Protein AF-A0A929IJC3-F1 (afdb_monomer_lite)

Foldseek 3Di:
DVVLVCCVPPPVSVVVDDPLNVVLVVLVVQLVVLVVVCVVDVDPVSVVSNVVSVVVNVVCCVVGPVCCVVCVVVVCVVVCVVVVVVVDDD

Secondary structure (DSSP, 8-state):
-HHHHHHHH-HHHHHS--HHHHHHHHHHHHHHHHHHHHHHS--HHHHHHHHHHHHHHHHHGGGSGGGHHHHHHHHHHHHHHHHHTTT---

Sequence (90 aa):
ILMWIRRWTDPITRQISDRDDHIGTGLTMLAMLTGCFAMGEASDGLRAVHMLSVELLMLYFPFSRLMHAFTFIFSRYFMGAAYGKRGYVP

Radius of gyration: 18.06 Å; chains: 1; bounding box: 38×32×46 Å

Structure (mmCIF, N/CA/C/O backbone):
data_AF-A0A929IJC3-F1
#
_entry.id   AF-A0A929IJC3-F1
#
loop_
_atom_site.group_PDB
_atom_site.id
_atom_site.type_symbol
_atom_site.label_atom_id
_atom_site.label_alt_id
_atom_site.label_comp_id
_atom_site.label_asym_id
_atom_site.label_entity_id
_atom_site.label_seq_id
_atom_site.pdbx_PDB_ins_code
_atom_site.Cartn_x
_atom_site.Cartn_y
_atom_site.Cartn_z
_atom_site.occupancy
_atom_site.B_iso_or_equiv
_atom_site.auth_seq_id
_atom_site.auth_comp_id
_atom_site.auth_asym_id
_atom_site.auth_atom_id
_atom_site.pdbx_PDB_model_num
ATOM 1 N N . ILE A 1 1 ? 8.969 0.771 2.756 1.00 83.44 1 ILE A N 1
ATOM 2 C CA . ILE A 1 1 ? 10.094 -0.150 3.072 1.00 83.44 1 ILE A CA 1
ATOM 3 C C . ILE A 1 1 ? 10.308 -0.308 4.581 1.00 83.44 1 ILE A C 1
ATOM 5 O O . ILE A 1 1 ? 10.123 -1.412 5.071 1.00 83.44 1 ILE A O 1
ATOM 9 N N . LEU A 1 2 ? 10.604 0.756 5.342 1.00 91.25 2 LEU A N 1
ATOM 10 C CA . LEU A 1 2 ? 10.886 0.654 6.789 1.00 91.25 2 LEU A CA 1
ATOM 11 C C . LEU A 1 2 ? 9.787 -0.062 7.600 1.00 91.25 2 LEU A C 1
ATOM 13 O O . LEU A 1 2 ? 10.086 -0.950 8.390 1.00 91.25 2 LEU A O 1
ATOM 17 N N . MET A 1 3 ? 8.512 0.271 7.373 1.00 89.44 3 MET A N 1
ATOM 18 C CA . MET A 1 3 ? 7.387 -0.391 8.057 1.00 89.44 3 MET A CA 1
ATOM 19 C C . MET A 1 3 ? 7.275 -1.883 7.721 1.00 89.44 3 MET A C 1
ATOM 21 O O . MET A 1 3 ? 6.861 -2.676 8.560 1.00 89.44 3 MET A O 1
ATOM 25 N N . TRP A 1 4 ? 7.679 -2.273 6.509 1.00 91.81 4 TRP A N 1
ATOM 26 C CA . TRP A 1 4 ? 7.709 -3.677 6.114 1.00 91.81 4 TRP A CA 1
ATOM 27 C C . TRP A 1 4 ? 8.818 -4.419 6.851 1.00 91.81 4 TRP A C 1
ATOM 29 O O . TRP A 1 4 ? 8.560 -5.471 7.414 1.00 91.81 4 TRP A O 1
ATOM 39 N N . ILE A 1 5 ? 10.017 -3.830 6.929 1.00 93.06 5 ILE A N 1
ATOM 40 C CA . ILE A 1 5 ? 11.144 -4.383 7.696 1.00 93.06 5 ILE A CA 1
ATOM 41 C C . ILE A 1 5 ? 10.753 -4.556 9.167 1.00 93.06 5 ILE A C 1
ATOM 43 O O . ILE A 1 5 ? 10.946 -5.634 9.720 1.00 93.06 5 ILE A O 1
ATOM 47 N N . ARG A 1 6 ? 10.125 -3.539 9.776 1.00 93.50 6 ARG A N 1
ATOM 48 C CA . ARG A 1 6 ? 9.657 -3.606 11.171 1.00 93.50 6 ARG A CA 1
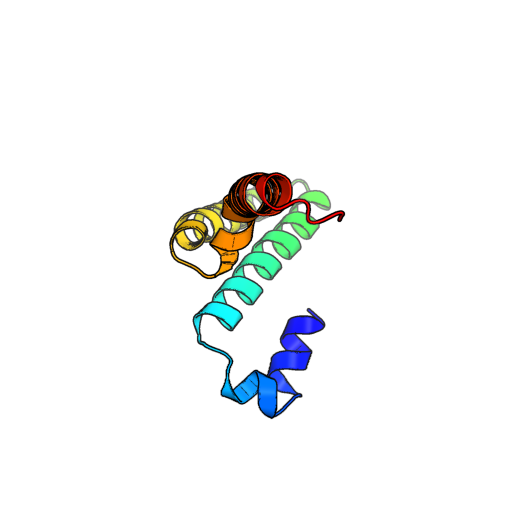ATOM 49 C C . ARG A 1 6 ? 8.755 -4.811 11.429 1.00 93.50 6 ARG A C 1
ATOM 51 O O . ARG A 1 6 ? 8.936 -5.483 12.432 1.00 93.50 6 ARG A O 1
ATOM 58 N N . ARG A 1 7 ? 7.848 -5.119 10.501 1.00 92.56 7 ARG A N 1
ATOM 59 C CA . ARG A 1 7 ? 6.925 -6.264 10.577 1.00 92.56 7 ARG A CA 1
ATOM 60 C C . ARG A 1 7 ? 7.634 -7.627 10.549 1.00 92.56 7 ARG A C 1
ATOM 62 O O . ARG A 1 7 ? 7.059 -8.612 10.994 1.00 92.56 7 ARG A O 1
ATOM 69 N N . TRP A 1 8 ? 8.867 -7.693 10.043 1.00 91.44 8 TRP A N 1
ATOM 70 C CA . TRP A 1 8 ? 9.706 -8.896 10.098 1.00 91.44 8 TRP A CA 1
ATOM 71 C C . TRP A 1 8 ? 10.567 -8.962 11.363 1.00 91.44 8 TRP A C 1
ATOM 73 O O . TRP A 1 8 ? 10.782 -10.054 11.891 1.00 91.44 8 TRP A O 1
ATOM 83 N N . THR A 1 9 ? 11.076 -7.817 11.829 1.00 94.44 9 THR A N 1
ATOM 84 C CA . THR A 1 9 ? 12.019 -7.740 12.957 1.00 94.44 9 THR A CA 1
ATOM 85 C C . THR A 1 9 ? 11.338 -7.742 14.318 1.00 94.44 9 THR A C 1
ATOM 87 O O . THR A 1 9 ? 11.895 -8.268 15.276 1.00 94.44 9 THR A O 1
ATOM 90 N N . ASP A 1 10 ? 10.162 -7.126 14.426 1.00 95.25 10 ASP A N 1
ATOM 91 C CA . ASP A 1 10 ? 9.439 -7.021 15.686 1.00 95.25 10 ASP A CA 1
ATOM 92 C C . ASP A 1 10 ? 8.565 -8.275 15.900 1.00 95.25 10 ASP A C 1
ATOM 94 O O . ASP A 1 10 ? 7.727 -8.610 15.054 1.00 95.25 10 ASP A 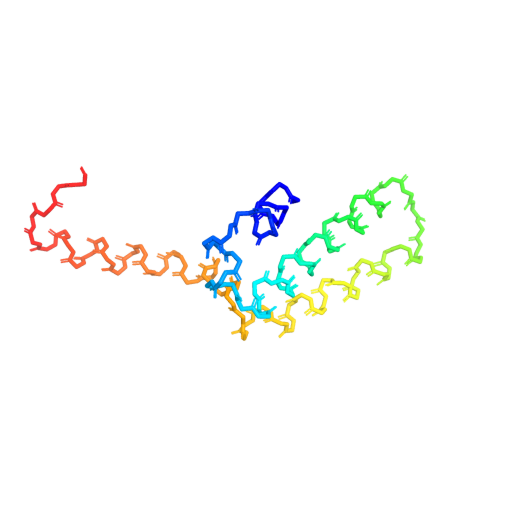O 1
ATOM 98 N N . PRO A 1 11 ? 8.764 -9.009 17.013 1.00 93.00 11 PRO A N 1
ATOM 99 C CA . PRO A 1 11 ? 8.139 -10.313 17.217 1.00 93.00 11 PRO A CA 1
ATOM 100 C C . PRO A 1 11 ? 6.623 -10.219 17.402 1.00 93.00 11 PRO A C 1
ATOM 102 O O . PRO A 1 11 ? 5.916 -11.162 17.052 1.00 93.00 11 PRO A O 1
ATOM 105 N N . ILE A 1 12 ? 6.118 -9.094 17.916 1.00 95.50 12 ILE A N 1
ATOM 106 C CA . ILE A 1 12 ? 4.692 -8.893 18.188 1.00 95.50 12 ILE A CA 1
ATOM 107 C C . ILE A 1 12 ? 3.959 -8.630 16.876 1.00 95.50 12 ILE A C 1
ATOM 109 O O . ILE A 1 12 ? 3.013 -9.337 16.533 1.00 95.50 12 ILE A O 1
ATOM 113 N N . THR A 1 13 ? 4.425 -7.651 16.099 1.00 93.31 13 THR A N 1
ATOM 114 C CA . THR A 1 13 ? 3.813 -7.318 14.805 1.00 93.31 13 THR A CA 1
ATOM 115 C C . THR A 1 13 ? 3.892 -8.469 13.815 1.00 93.31 13 THR A C 1
ATOM 117 O O . THR A 1 13 ? 2.955 -8.650 13.043 1.00 93.31 13 THR A O 1
ATOM 120 N N . ARG A 1 14 ? 4.939 -9.299 13.871 1.00 92.56 14 ARG A N 1
ATOM 121 C CA . ARG A 1 14 ? 5.030 -10.517 13.059 1.00 92.56 14 ARG A CA 1
ATOM 122 C C . ARG A 1 14 ? 3.927 -11.534 13.373 1.00 92.56 14 ARG A C 1
ATOM 124 O O . ARG A 1 14 ? 3.461 -12.197 12.453 1.00 92.56 14 ARG A O 1
ATOM 131 N N . GLN A 1 15 ? 3.512 -11.669 14.635 1.00 94.81 15 GLN A N 1
ATOM 132 C CA . GLN A 1 15 ? 2.482 -12.636 15.044 1.00 94.81 15 GLN A CA 1
ATOM 133 C C . GLN A 1 15 ? 1.065 -12.222 14.631 1.00 94.81 15 GLN A C 1
ATOM 135 O O . GLN A 1 15 ? 0.238 -13.085 14.364 1.00 94.81 15 GLN A O 1
ATOM 140 N N . ILE A 1 16 ? 0.791 -10.917 14.565 1.00 94.56 16 ILE A N 1
ATOM 141 C CA . ILE A 1 16 ? -0.523 -10.368 14.174 1.00 94.56 16 ILE A CA 1
ATOM 142 C C . ILE A 1 16 ? -0.611 -10.009 12.683 1.00 94.56 16 ILE A C 1
ATOM 144 O O . ILE A 1 16 ? -1.625 -9.485 12.225 1.00 94.56 16 ILE A O 1
ATOM 148 N N . SER A 1 17 ? 0.473 -10.216 11.937 1.00 93.12 17 SER A N 1
ATOM 149 C CA . SER A 1 17 ? 0.554 -9.876 10.523 1.00 93.12 17 SER A CA 1
ATOM 150 C C . SER A 1 17 ? -0.029 -10.984 9.661 1.00 93.12 17 SER A C 1
ATOM 152 O O . SER A 1 17 ? 0.419 -12.127 9.730 1.00 93.12 17 SER A O 1
ATOM 154 N N . ASP A 1 18 ? -0.953 -10.623 8.777 1.00 94.31 18 ASP A N 1
ATOM 155 C CA . ASP A 1 18 ? -1.535 -11.560 7.820 1.00 94.31 18 ASP A CA 1
ATOM 156 C C . ASP A 1 18 ? -0.858 -11.474 6.451 1.00 94.31 18 ASP A C 1
ATOM 158 O O . ASP A 1 18 ? -0.158 -10.511 6.125 1.00 94.31 18 ASP A O 1
ATOM 162 N N . ARG A 1 19 ? -1.111 -12.476 5.597 1.00 93.00 19 ARG A N 1
ATOM 163 C CA . ARG A 1 19 ? -0.614 -12.497 4.207 1.00 93.00 19 ARG A CA 1
ATOM 164 C C . ARG A 1 19 ? -0.990 -11.225 3.440 1.00 93.00 19 ARG A C 1
ATOM 166 O O . ARG A 1 19 ? -0.169 -10.719 2.679 1.00 93.00 19 ARG A O 1
ATOM 173 N N . ASP A 1 20 ? -2.184 -10.692 3.692 1.00 93.81 20 ASP A N 1
ATOM 174 C CA . ASP A 1 20 ? -2.687 -9.458 3.079 1.00 93.81 20 ASP A CA 1
ATOM 175 C C . ASP A 1 20 ? -1.788 -8.240 3.363 1.00 93.81 20 ASP A C 1
ATOM 177 O O . ASP A 1 20 ? -1.510 -7.450 2.461 1.00 93.81 20 ASP A O 1
ATOM 181 N N . ASP A 1 21 ? -1.226 -8.131 4.573 1.00 93.38 21 ASP A N 1
ATOM 182 C CA . ASP A 1 21 ? -0.331 -7.023 4.930 1.00 93.38 21 ASP A CA 1
ATOM 183 C C . ASP A 1 21 ? 0.962 -7.050 4.103 1.00 93.38 21 ASP A C 1
ATOM 185 O O . ASP A 1 21 ? 1.488 -6.005 3.701 1.00 93.38 21 ASP A O 1
ATOM 189 N N . HIS A 1 22 ? 1.492 -8.248 3.843 1.00 93.94 22 HIS A N 1
ATOM 190 C CA . HIS A 1 22 ? 2.710 -8.420 3.057 1.00 93.94 22 HIS A CA 1
ATOM 191 C C . HIS A 1 22 ? 2.448 -8.219 1.561 1.00 93.94 22 HIS A C 1
ATOM 193 O O . HIS A 1 22 ? 3.240 -7.535 0.912 1.00 93.94 22 HIS A O 1
ATOM 199 N N . ILE A 1 23 ? 1.341 -8.754 1.031 1.00 95.44 23 ILE A N 1
ATOM 200 C CA . ILE A 1 23 ? 0.958 -8.597 -0.381 1.00 95.44 23 ILE A CA 1
ATOM 201 C C . ILE A 1 23 ? 0.679 -7.126 -0.691 1.00 95.44 23 ILE A C 1
ATOM 203 O O . ILE A 1 23 ? 1.273 -6.580 -1.619 1.00 95.44 23 ILE A O 1
ATOM 207 N N . GLY A 1 24 ? -0.142 -6.451 0.120 1.00 95.12 24 GLY A N 1
ATOM 208 C CA . GLY A 1 24 ? -0.458 -5.035 -0.075 1.00 95.12 24 GLY A CA 1
ATOM 209 C C . GLY A 1 24 ? 0.782 -4.139 0.001 1.00 95.12 24 GLY A C 1
ATOM 210 O O . GLY A 1 24 ? 0.972 -3.253 -0.837 1.00 95.12 24 GLY A O 1
ATOM 211 N N . THR A 1 25 ? 1.686 -4.404 0.951 1.00 94.94 25 THR A N 1
ATOM 212 C CA . THR A 1 25 ? 2.953 -3.660 1.049 1.00 94.94 25 THR A CA 1
ATOM 213 C C . THR A 1 25 ? 3.870 -3.936 -0.146 1.00 94.94 25 THR A C 1
ATOM 215 O O . THR A 1 25 ? 4.495 -3.014 -0.662 1.00 94.94 25 THR A O 1
ATOM 218 N N . GLY A 1 26 ? 3.947 -5.182 -0.615 1.00 95.12 26 GLY A N 1
ATOM 219 C CA . GLY A 1 26 ? 4.737 -5.542 -1.792 1.00 95.12 26 GLY A CA 1
ATOM 220 C C . GLY A 1 26 ? 4.220 -4.875 -3.066 1.00 95.12 26 GLY A C 1
ATOM 221 O O . GLY A 1 26 ? 4.995 -4.260 -3.793 1.00 95.12 26 GLY A O 1
ATOM 222 N N . LEU A 1 27 ? 2.909 -4.932 -3.301 1.00 95.81 27 LEU A N 1
ATOM 223 C CA . LEU A 1 27 ? 2.274 -4.428 -4.520 1.00 95.81 27 LEU A CA 1
ATOM 224 C C . LEU A 1 27 ? 2.347 -2.899 -4.622 1.00 95.81 27 LEU A C 1
ATOM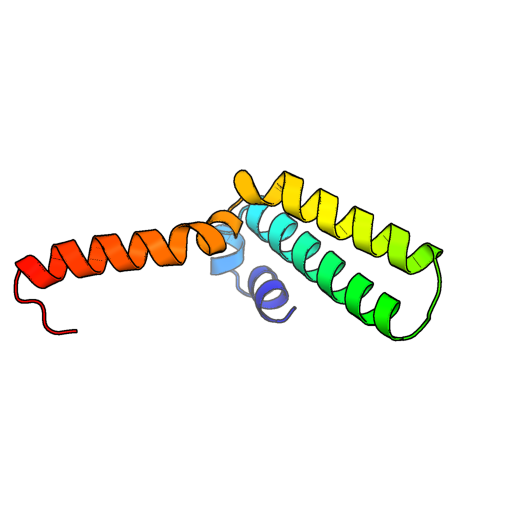 226 O O . LEU A 1 27 ? 2.667 -2.359 -5.678 1.00 95.81 27 LEU A O 1
ATOM 230 N N . THR A 1 28 ? 2.150 -2.193 -3.505 1.00 95.50 28 THR A N 1
ATOM 231 C CA . THR A 1 28 ? 2.334 -0.732 -3.449 1.00 95.50 28 THR A CA 1
ATOM 232 C C . THR A 1 28 ? 3.788 -0.316 -3.677 1.00 95.50 28 THR A C 1
ATOM 234 O O . THR A 1 28 ? 4.044 0.647 -4.399 1.00 95.50 28 THR A O 1
ATOM 237 N N . MET A 1 29 ? 4.755 -1.050 -3.115 1.00 94.88 29 MET A N 1
ATOM 238 C CA . MET A 1 29 ? 6.180 -0.784 -3.346 1.00 94.88 29 MET A CA 1
ATOM 239 C C . MET A 1 29 ? 6.585 -1.077 -4.795 1.00 94.88 29 MET A C 1
ATOM 241 O O . MET A 1 29 ? 7.333 -0.294 -5.372 1.00 94.88 29 MET A O 1
ATOM 245 N N . LEU A 1 30 ? 6.070 -2.156 -5.394 1.00 95.19 30 LEU A N 1
ATOM 246 C CA . LEU A 1 30 ? 6.290 -2.513 -6.798 1.00 95.19 30 LEU A CA 1
ATOM 247 C C . LEU A 1 30 ? 5.773 -1.413 -7.737 1.00 95.19 30 LEU A C 1
ATOM 249 O O . LEU A 1 30 ? 6.512 -0.955 -8.608 1.00 95.19 30 LEU A O 1
ATOM 253 N N . ALA A 1 31 ? 4.533 -0.956 -7.540 1.00 95.56 31 ALA A N 1
ATOM 254 C CA . ALA A 1 31 ? 3.945 0.115 -8.343 1.00 95.56 31 ALA A CA 1
ATOM 255 C C . ALA A 1 31 ? 4.741 1.425 -8.219 1.00 95.56 31 ALA A C 1
ATOM 257 O O . ALA A 1 31 ? 5.009 2.090 -9.218 1.00 95.56 31 ALA A O 1
ATOM 258 N N . MET A 1 32 ? 5.193 1.768 -7.008 1.00 95.12 32 MET A N 1
ATOM 259 C CA . MET A 1 32 ? 6.009 2.963 -6.789 1.00 95.12 32 MET A CA 1
ATOM 260 C C . MET A 1 32 ? 7.397 2.849 -7.437 1.00 95.12 32 MET A C 1
ATOM 262 O O . MET A 1 32 ? 7.840 3.776 -8.106 1.00 95.12 32 MET A O 1
ATOM 266 N N . LEU A 1 33 ? 8.072 1.708 -7.287 1.00 94.00 33 LEU A N 1
ATOM 267 C CA . LEU A 1 33 ? 9.413 1.479 -7.829 1.00 94.00 33 LEU A CA 1
ATOM 268 C C . LEU A 1 33 ? 9.418 1.434 -9.364 1.00 94.00 33 LEU A C 1
ATOM 270 O O . LEU A 1 33 ? 10.262 2.074 -9.988 1.00 94.00 33 LEU A O 1
ATOM 274 N N . THR A 1 34 ? 8.456 0.741 -9.978 1.00 94.19 34 THR A N 1
ATOM 275 C CA . THR A 1 34 ? 8.294 0.735 -11.444 1.00 94.19 34 THR A CA 1
ATOM 276 C C . THR A 1 34 ? 7.947 2.122 -11.982 1.00 94.19 34 THR A C 1
ATOM 278 O O . THR A 1 34 ? 8.461 2.501 -13.030 1.00 94.19 34 THR A O 1
ATOM 281 N N . GLY A 1 35 ? 7.157 2.910 -11.244 1.00 92.69 35 GLY A N 1
ATOM 282 C CA . GLY A 1 35 ? 6.865 4.303 -11.581 1.00 92.69 35 GLY A CA 1
ATOM 283 C C . GLY A 1 35 ? 8.114 5.185 -11.546 1.00 92.69 35 GLY A C 1
ATOM 284 O O . GLY A 1 35 ? 8.361 5.936 -12.487 1.00 92.69 35 GLY A O 1
ATOM 285 N N . CYS A 1 36 ? 8.953 5.046 -10.513 1.00 93.00 36 CYS A N 1
ATOM 286 C CA . CYS A 1 36 ? 10.231 5.757 -10.432 1.00 93.00 36 CYS A CA 1
ATOM 287 C C . CYS A 1 36 ? 11.151 5.439 -11.613 1.00 93.00 36 CYS A C 1
ATOM 289 O O . CYS A 1 36 ? 11.744 6.352 -12.184 1.00 93.00 36 CYS A O 1
ATOM 291 N N . PHE A 1 37 ? 11.250 4.168 -12.007 1.00 90.06 37 PHE A N 1
ATOM 292 C CA . PHE A 1 37 ? 12.053 3.794 -13.168 1.00 90.06 37 PHE A CA 1
ATOM 293 C C . PHE A 1 37 ? 11.453 4.299 -14.483 1.00 90.06 37 PHE A C 1
ATOM 295 O O . PHE A 1 37 ? 12.192 4.792 -15.332 1.00 90.06 37 PHE A O 1
ATOM 302 N N . ALA A 1 38 ? 10.128 4.238 -14.645 1.00 88.81 38 ALA A N 1
ATOM 303 C CA . A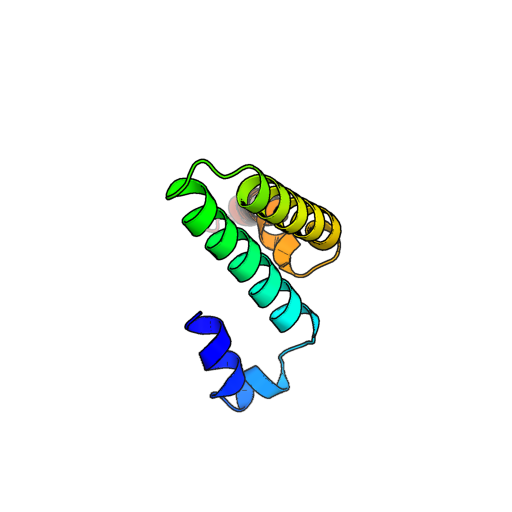LA A 1 38 ? 9.449 4.708 -15.852 1.00 88.81 38 ALA A CA 1
ATOM 304 C C . ALA A 1 38 ? 9.557 6.232 -16.060 1.00 88.81 38 ALA A C 1
ATOM 306 O O . ALA A 1 38 ? 9.378 6.705 -17.179 1.00 88.81 38 ALA A O 1
ATOM 307 N N . MET A 1 39 ? 9.858 7.004 -15.008 1.00 84.75 39 MET A N 1
ATOM 308 C CA . MET A 1 39 ? 10.126 8.444 -15.120 1.00 84.75 39 MET A CA 1
ATOM 309 C C . MET A 1 39 ? 11.524 8.762 -15.669 1.00 84.75 39 MET A C 1
ATOM 311 O O . MET A 1 39 ? 11.701 9.815 -16.275 1.00 84.75 39 MET A O 1
ATOM 315 N N . GLY A 1 40 ? 12.515 7.895 -15.434 1.00 75.75 40 GLY A N 1
ATOM 316 C CA . GLY A 1 40 ? 13.911 8.155 -15.807 1.00 75.75 40 GLY A CA 1
ATOM 317 C C . GLY A 1 40 ? 14.229 7.887 -17.279 1.00 75.75 40 GLY A C 1
ATOM 318 O O . GLY A 1 40 ? 15.117 8.520 -17.837 1.00 75.75 40 GLY A O 1
ATOM 319 N N . GLU A 1 41 ? 13.492 6.977 -17.914 1.00 67.94 41 GLU A N 1
ATOM 320 C CA . GLU A 1 41 ? 13.744 6.501 -19.276 1.00 67.94 41 GLU A CA 1
ATOM 321 C C . GLU A 1 41 ? 12.412 6.408 -20.032 1.00 67.94 41 GLU A C 1
ATOM 323 O O . GLU A 1 41 ? 11.482 5.738 -19.576 1.00 67.94 41 GLU A O 1
ATOM 328 N N . ALA A 1 42 ? 12.317 7.024 -21.216 1.00 70.62 42 ALA A N 1
ATOM 329 C CA . ALA A 1 42 ? 11.151 6.923 -22.100 1.00 70.62 42 ALA A CA 1
ATOM 330 C C . ALA A 1 42 ? 11.110 5.559 -22.815 1.00 70.62 42 ALA A C 1
ATOM 332 O O . ALA A 1 42 ? 11.144 5.476 -24.040 1.00 70.62 42 ALA A O 1
ATOM 333 N N . SER A 1 43 ? 11.078 4.476 -22.040 1.00 86.00 43 SER A N 1
ATOM 334 C CA . SER A 1 43 ? 10.993 3.115 -22.559 1.00 86.00 43 SER A CA 1
ATOM 335 C C . SER A 1 43 ? 9.563 2.588 -22.459 1.00 86.00 43 SER A C 1
ATOM 337 O O . SER A 1 43 ? 8.957 2.534 -21.384 1.00 86.00 43 SER A O 1
ATOM 339 N N . ASP A 1 44 ? 9.019 2.160 -23.597 1.00 88.56 44 ASP A N 1
ATOM 340 C CA . ASP A 1 44 ? 7.667 1.596 -23.670 1.00 88.56 44 ASP A CA 1
ATOM 341 C C . ASP A 1 44 ? 7.530 0.326 -22.820 1.00 88.56 44 ASP A C 1
ATOM 343 O O . ASP A 1 44 ? 6.492 0.095 -22.201 1.00 88.56 44 ASP A O 1
ATOM 347 N N . GLY A 1 45 ? 8.611 -0.455 -22.704 1.00 91.50 45 GLY A N 1
ATOM 348 C CA . GLY A 1 45 ? 8.663 -1.644 -21.855 1.00 91.50 45 GLY A CA 1
ATOM 349 C C . GLY A 1 45 ? 8.435 -1.337 -20.370 1.00 91.50 45 GLY A C 1
ATOM 350 O O . GLY A 1 45 ? 7.588 -1.973 -19.744 1.00 91.50 45 GLY A O 1
ATOM 351 N N . LEU A 1 46 ? 9.126 -0.340 -19.797 1.00 90.94 46 LEU A N 1
ATOM 352 C CA . LEU A 1 46 ? 8.907 0.036 -18.391 1.00 90.94 46 LEU A CA 1
ATOM 353 C C . LEU A 1 46 ? 7.518 0.621 -18.172 1.00 90.94 46 LEU A C 1
ATOM 355 O O . LEU A 1 46 ? 6.912 0.355 -17.137 1.00 90.94 46 LEU A O 1
ATOM 359 N N . ARG A 1 47 ? 7.000 1.396 -19.131 1.00 92.12 47 ARG A N 1
ATOM 360 C CA . ARG A 1 47 ? 5.639 1.941 -19.045 1.00 92.12 47 ARG A CA 1
ATOM 361 C C . ARG A 1 47 ? 4.595 0.831 -19.020 1.00 92.12 47 ARG A C 1
ATOM 363 O O . ARG A 1 47 ? 3.691 0.891 -18.192 1.00 92.12 47 ARG A O 1
ATOM 370 N N . ALA A 1 48 ? 4.747 -0.193 -19.860 1.00 94.69 48 ALA A N 1
ATOM 371 C CA . ALA A 1 48 ? 3.871 -1.360 -19.856 1.00 94.69 48 ALA A CA 1
ATOM 372 C C . ALA A 1 48 ? 3.953 -2.130 -18.526 1.00 94.69 48 ALA A C 1
ATOM 374 O O . ALA A 1 48 ? 2.923 -2.457 -17.939 1.00 94.69 48 ALA A O 1
ATOM 375 N N . VAL A 1 49 ? 5.164 -2.357 -18.002 1.00 94.81 49 VAL A N 1
ATOM 376 C CA . VAL A 1 49 ? 5.360 -3.013 -16.695 1.00 94.81 49 VAL A CA 1
ATOM 377 C C . VAL A 1 49 ? 4.747 -2.190 -15.559 1.00 94.81 49 VAL A C 1
ATOM 379 O O . VAL A 1 49 ? 4.103 -2.751 -14.672 1.00 94.81 49 VAL A O 1
ATOM 382 N N . HIS A 1 50 ? 4.898 -0.865 -15.588 1.00 95.31 50 HIS A N 1
ATOM 383 C CA . HIS A 1 50 ? 4.278 0.017 -14.608 1.00 95.31 50 HIS A CA 1
ATOM 384 C C . HIS A 1 50 ? 2.748 -0.033 -14.698 1.00 95.31 50 HIS A C 1
ATOM 386 O O . HIS A 1 50 ? 2.099 -0.246 -13.676 1.00 95.31 50 HIS A O 1
ATOM 392 N N . MET A 1 51 ? 2.165 0.075 -15.897 1.00 95.75 51 MET A N 1
ATOM 393 C CA . MET A 1 51 ? 0.714 -0.045 -16.086 1.00 95.75 51 MET A CA 1
ATOM 394 C C . MET A 1 51 ? 0.183 -1.377 -15.549 1.00 95.75 51 MET A C 1
ATOM 396 O O . MET A 1 51 ? -0.734 -1.363 -14.733 1.00 95.75 51 MET A O 1
ATOM 400 N N . LEU A 1 52 ? 0.825 -2.503 -15.877 1.00 96.94 52 LEU A N 1
ATOM 401 C CA . LEU A 1 52 ? 0.455 -3.816 -15.335 1.00 96.94 52 LEU A CA 1
ATOM 402 C C . LEU A 1 52 ? 0.546 -3.866 -13.804 1.00 96.94 52 LEU A C 1
ATOM 404 O O . LEU A 1 52 ? -0.331 -4.419 -13.142 1.00 96.94 52 LEU A O 1
ATOM 408 N N . SER A 1 53 ? 1.589 -3.272 -13.215 1.00 96.94 53 SER A N 1
ATOM 409 C CA . SER A 1 53 ? 1.729 -3.214 -11.755 1.00 96.94 53 SER A CA 1
ATOM 410 C C . SER A 1 53 ? 0.593 -2.426 -11.089 1.00 96.94 53 SER A C 1
ATOM 412 O O . SER A 1 53 ? 0.107 -2.818 -10.027 1.00 96.94 53 SER A O 1
ATOM 414 N N . VAL A 1 54 ? 0.137 -1.346 -11.733 1.00 96.94 54 VAL A N 1
ATOM 415 C CA . VAL A 1 54 ? -0.965 -0.502 -11.259 1.00 96.94 54 VAL A CA 1
ATOM 416 C C . VAL A 1 54 ? -2.309 -1.199 -11.449 1.00 96.94 54 VAL A C 1
ATOM 418 O O . VAL A 1 54 ? -3.134 -1.163 -10.543 1.00 96.94 54 VAL A O 1
ATOM 421 N N . GLU A 1 55 ? -2.532 -1.879 -12.571 1.00 97.62 55 GLU A N 1
ATOM 422 C CA . GLU A 1 55 ? -3.751 -2.659 -12.816 1.00 97.62 55 GLU A CA 1
ATOM 423 C C . GLU A 1 55 ? -3.913 -3.786 -11.791 1.00 97.62 55 GLU A C 1
ATOM 425 O O . GLU A 1 55 ? -4.986 -3.941 -11.206 1.00 97.62 55 GLU A O 1
ATOM 430 N N . LEU A 1 56 ? -2.832 -4.516 -11.491 1.00 97.12 56 LEU A N 1
ATOM 431 C CA . LEU A 1 56 ? -2.824 -5.519 -10.425 1.00 97.12 56 LEU A CA 1
ATOM 432 C C . LEU A 1 56 ? -3.119 -4.893 -9.058 1.00 97.12 56 LEU A C 1
ATOM 434 O O . LEU A 1 56 ? -3.897 -5.454 -8.282 1.00 97.12 56 LEU A O 1
ATOM 438 N N . LEU A 1 57 ? -2.538 -3.721 -8.767 1.00 97.00 57 LEU A N 1
ATOM 439 C CA . LEU A 1 57 ? -2.833 -2.977 -7.543 1.00 97.00 57 LEU A CA 1
ATOM 440 C C . LEU A 1 57 ? -4.312 -2.607 -7.460 1.00 97.00 57 LEU A C 1
ATOM 442 O O . LEU A 1 57 ? -4.915 -2.841 -6.421 1.00 97.00 57 LEU A O 1
ATOM 446 N N . MET A 1 58 ? -4.902 -2.077 -8.531 1.00 96.81 58 MET A N 1
ATOM 447 C CA . MET A 1 58 ? -6.309 -1.670 -8.569 1.00 96.81 58 MET A CA 1
ATOM 448 C C . MET A 1 58 ? -7.269 -2.856 -8.476 1.00 96.81 58 MET A C 1
ATOM 450 O O . MET A 1 58 ? -8.293 -2.743 -7.808 1.00 96.81 58 MET A O 1
ATOM 454 N N . LEU A 1 59 ? -6.933 -4.003 -9.073 1.00 97.12 59 LEU A N 1
ATOM 455 C CA . LEU A 1 59 ? -7.717 -5.232 -8.940 1.00 97.12 59 LEU A CA 1
ATOM 456 C C . LEU A 1 59 ? -7.720 -5.744 -7.491 1.00 97.12 59 LEU A C 1
ATOM 458 O O . LEU A 1 59 ? -8.748 -6.195 -6.989 1.00 97.12 59 LEU A O 1
ATOM 462 N N . TYR A 1 60 ? -6.573 -5.660 -6.813 1.00 96.81 60 TYR A N 1
ATOM 463 C CA . TYR A 1 60 ? -6.410 -6.100 -5.425 1.00 96.81 60 TYR A CA 1
ATOM 464 C C . TYR A 1 60 ? -6.958 -5.095 -4.400 1.00 96.81 60 TYR A C 1
ATOM 466 O O . TYR A 1 60 ? -7.405 -5.472 -3.313 1.00 96.81 60 TYR A O 1
ATOM 474 N N . PHE A 1 61 ? -6.930 -3.806 -4.741 1.00 96.31 61 PHE A N 1
ATOM 475 C CA . PHE A 1 61 ? -7.292 -2.694 -3.870 1.00 96.31 61 PHE A CA 1
ATOM 476 C C . PHE A 1 61 ? -8.638 -2.887 -3.150 1.00 96.31 61 PHE A C 1
ATOM 478 O O . PHE A 1 61 ? -8.613 -2.831 -1.921 1.00 96.31 61 PHE A O 1
ATOM 485 N N . PRO A 1 62 ? -9.773 -3.193 -3.824 1.00 95.56 62 PRO A N 1
ATOM 486 C CA . PRO A 1 62 ? -11.084 -3.318 -3.181 1.00 95.56 62 PRO A CA 1
ATOM 487 C C . PRO A 1 62 ? -11.228 -4.467 -2.184 1.00 95.56 62 PRO A C 1
ATOM 489 O O . PRO A 1 62 ? -12.118 -4.428 -1.336 1.00 95.56 62 PRO A O 1
ATOM 492 N N . PHE A 1 63 ? -10.364 -5.477 -2.263 1.00 95.31 63 PHE A N 1
ATOM 493 C CA . PHE A 1 63 ? -10.493 -6.715 -1.492 1.00 95.31 63 PHE A CA 1
ATOM 494 C C . PHE A 1 63 ? -9.450 -6.853 -0.378 1.00 95.31 63 PHE A C 1
ATOM 496 O O . PHE A 1 63 ? -9.372 -7.896 0.265 1.00 95.31 63 PHE A O 1
ATOM 503 N N . SER A 1 64 ? -8.651 -5.813 -0.142 1.00 95.31 64 SER A N 1
ATOM 504 C CA . SER A 1 64 ? -7.515 -5.843 0.782 1.00 95.31 64 SER A CA 1
ATOM 505 C C . SER A 1 64 ? -7.622 -4.791 1.882 1.00 95.31 64 SER A C 1
ATOM 507 O O . SER A 1 64 ? -8.455 -3.879 1.834 1.00 95.31 64 SER A O 1
ATOM 509 N N . ARG A 1 65 ? -6.711 -4.846 2.861 1.00 93.75 65 ARG A N 1
ATOM 510 C CA . ARG A 1 65 ? -6.542 -3.808 3.895 1.00 93.75 65 ARG A CA 1
ATOM 511 C C . ARG A 1 65 ? -6.203 -2.425 3.332 1.00 93.75 65 ARG A C 1
ATOM 513 O O . ARG A 1 65 ? -6.293 -1.444 4.070 1.00 93.75 65 ARG A O 1
ATOM 520 N N . LEU A 1 66 ? -5.872 -2.301 2.043 1.00 95.38 66 LEU A N 1
ATOM 521 C CA . LEU A 1 66 ? -5.677 -1.011 1.367 1.00 95.38 66 LEU A CA 1
ATOM 522 C C . LEU A 1 66 ? -6.976 -0.205 1.239 1.00 95.38 66 LEU A C 1
ATOM 524 O O . LEU A 1 66 ? -6.906 1.018 1.135 1.00 95.38 66 LEU A O 1
ATOM 528 N N . MET A 1 67 ? -8.149 -0.842 1.349 1.00 96.12 67 MET A N 1
ATOM 529 C CA . MET A 1 67 ? -9.436 -0.148 1.247 1.00 96.12 67 MET A CA 1
ATOM 530 C C . MET A 1 67 ? -9.647 0.976 2.250 1.00 96.12 67 MET A C 1
ATOM 532 O O . MET A 1 67 ? -10.455 1.872 1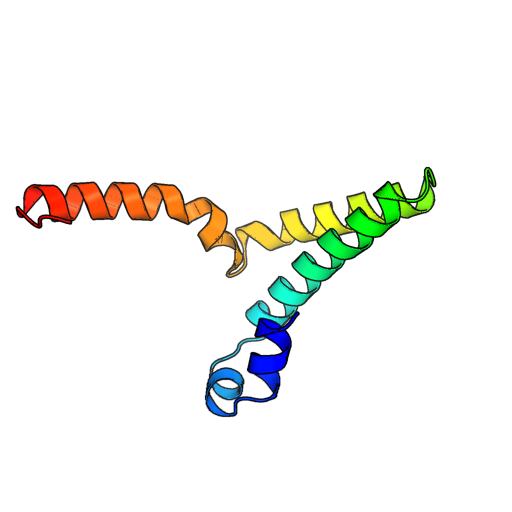.993 1.00 96.12 67 MET A O 1
ATOM 536 N N . HIS A 1 68 ? -8.905 0.980 3.360 1.00 94.38 68 HIS A N 1
ATOM 537 C CA . HIS A 1 68 ? -8.932 2.096 4.298 1.00 94.38 68 HIS A CA 1
ATOM 538 C C . HIS A 1 68 ? -8.590 3.433 3.623 1.00 94.38 68 HIS A C 1
ATOM 540 O O . HIS A 1 68 ? -9.100 4.462 4.051 1.00 94.38 68 HIS A O 1
ATOM 546 N N . ALA A 1 69 ? -7.793 3.439 2.548 1.00 94.00 69 ALA A N 1
ATOM 547 C CA . ALA A 1 69 ? -7.488 4.655 1.799 1.00 94.00 69 ALA A CA 1
ATOM 548 C C . ALA A 1 69 ? -8.740 5.255 1.131 1.00 94.00 69 ALA A C 1
ATOM 550 O O . ALA A 1 69 ? -8.885 6.474 1.092 1.00 94.00 69 ALA A O 1
ATOM 551 N N . PHE A 1 70 ? -9.677 4.418 0.674 1.00 94.00 70 PHE A N 1
ATOM 552 C CA . PHE A 1 70 ? -10.959 4.875 0.135 1.00 94.00 70 PHE A CA 1
ATOM 553 C C . PHE A 1 70 ? -11.963 5.207 1.247 1.00 94.00 70 PHE A C 1
ATOM 555 O O . PHE A 1 70 ? -12.629 6.241 1.210 1.00 94.00 70 PHE A O 1
ATOM 562 N N . THR A 1 71 ? -12.067 4.360 2.274 1.00 95.00 71 THR A N 1
ATOM 563 C CA . THR A 1 71 ? -13.059 4.539 3.349 1.00 95.00 71 THR A CA 1
ATOM 564 C C . THR A 1 71 ? -12.667 5.598 4.383 1.00 95.00 71 THR A C 1
ATOM 566 O O . THR A 1 71 ? -13.516 6.017 5.173 1.00 95.00 71 THR A O 1
ATOM 569 N N . PHE A 1 72 ? -11.422 6.089 4.370 1.00 94.88 72 PHE A N 1
ATOM 570 C CA . PHE A 1 72 ? -10.919 7.109 5.293 1.00 94.88 72 PHE A CA 1
ATOM 571 C C . PHE A 1 72 ? -11.828 8.341 5.358 1.00 94.88 72 PHE A C 1
ATOM 573 O O . PHE A 1 72 ? -12.299 8.692 6.436 1.00 94.88 72 PHE A O 1
ATOM 580 N N . ILE A 1 73 ? -12.144 8.969 4.223 1.00 94.19 73 ILE A N 1
ATOM 581 C CA . ILE A 1 73 ? -12.916 10.224 4.212 1.00 94.19 73 ILE A CA 1
ATOM 582 C C . ILE A 1 73 ? -14.328 9.997 4.768 1.00 94.19 73 ILE A C 1
ATOM 584 O O . ILE A 1 73 ? -14.790 10.742 5.635 1.00 94.19 73 ILE A O 1
ATOM 588 N N . PHE A 1 74 ? -14.988 8.926 4.327 1.00 94.88 74 PHE A N 1
ATOM 589 C CA . PHE A 1 74 ? -16.339 8.583 4.770 1.00 94.88 74 PHE A CA 1
ATOM 590 C C . PHE A 1 74 ? -16.389 8.240 6.261 1.00 94.88 74 PHE A C 1
ATOM 592 O O . PHE A 1 74 ? -17.265 8.728 6.976 1.00 94.88 74 PHE A O 1
ATOM 599 N N . SER A 1 75 ? -15.427 7.454 6.755 1.00 93.94 75 SER A N 1
ATOM 600 C CA . SER A 1 75 ? -15.351 7.101 8.176 1.00 93.94 75 SER A CA 1
ATOM 601 C C . SER A 1 75 ? -15.140 8.336 9.056 1.00 93.94 75 SER A C 1
ATOM 603 O O . SER A 1 75 ? -15.812 8.481 10.078 1.00 93.94 75 SER A O 1
ATOM 605 N N . ARG A 1 76 ? -14.277 9.273 8.637 1.00 93.12 76 ARG A N 1
ATOM 606 C CA . ARG A 1 76 ? -14.033 10.529 9.363 1.00 93.12 76 ARG A CA 1
ATOM 607 C C . ARG A 1 76 ? -15.260 11.431 9.374 1.00 93.12 76 ARG A C 1
ATOM 609 O O . ARG A 1 76 ? -15.594 11.953 10.435 1.00 93.12 76 ARG A O 1
ATOM 616 N N . TYR A 1 77 ? -15.957 11.567 8.247 1.00 93.25 77 TYR A N 1
ATOM 617 C CA . TYR A 1 77 ? -17.208 12.324 8.180 1.00 93.25 77 TYR A CA 1
ATOM 618 C C . TYR A 1 77 ? -18.275 11.740 9.115 1.00 93.25 77 TYR A C 1
ATOM 620 O O . TYR A 1 77 ? -18.829 12.454 9.950 1.00 93.25 77 TYR A O 1
ATOM 628 N N . PHE A 1 78 ? -18.526 10.431 9.020 1.00 93.75 78 PHE A N 1
ATOM 629 C CA . PHE A 1 78 ? -19.547 9.763 9.823 1.00 93.75 78 PHE A CA 1
ATOM 630 C C . PHE A 1 78 ? -19.253 9.862 11.324 1.00 93.75 78 PHE A C 1
ATOM 632 O O . PHE A 1 78 ? -20.128 10.238 12.105 1.00 93.75 78 PHE A O 1
ATOM 639 N N . MET A 1 79 ? -18.012 9.577 11.729 1.00 91.94 79 MET A N 1
ATOM 640 C CA . MET A 1 79 ? -17.594 9.687 13.127 1.00 91.94 79 MET A CA 1
ATOM 641 C C . MET A 1 79 ? -17.685 11.135 13.620 1.00 91.94 79 MET A C 1
ATOM 643 O O . MET A 1 79 ? -18.248 11.374 14.685 1.00 91.94 79 MET A O 1
ATOM 647 N N . GLY A 1 80 ? -17.207 12.104 12.834 1.00 90.94 80 GLY A N 1
ATOM 648 C CA . GLY A 1 80 ? -17.284 13.524 13.175 1.00 90.94 80 GLY A CA 1
ATOM 649 C C . GLY A 1 80 ? -18.722 13.998 13.383 1.00 90.94 80 GLY A C 1
A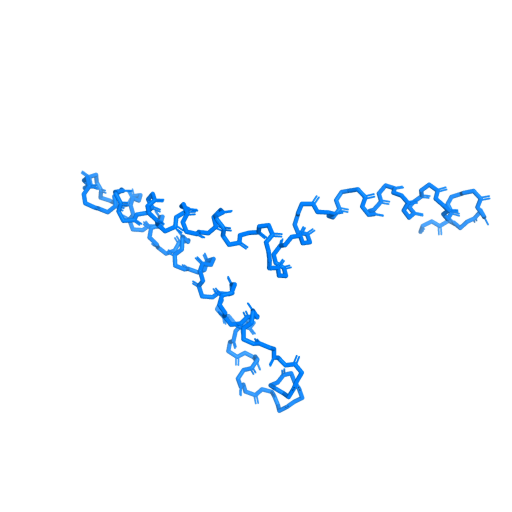TOM 650 O O . GLY A 1 80 ? -19.027 14.619 14.398 1.00 90.94 80 GLY A O 1
ATOM 651 N N . ALA A 1 81 ? -19.640 13.627 12.488 1.00 91.44 81 ALA A N 1
ATOM 652 C CA . ALA A 1 81 ? -21.054 13.965 12.629 1.00 91.44 81 ALA A CA 1
ATOM 653 C C . ALA A 1 81 ? -21.703 13.269 13.841 1.00 91.44 81 ALA A C 1
ATOM 655 O O . ALA A 1 81 ? -22.530 13.857 14.540 1.00 91.44 81 ALA A O 1
ATOM 656 N N . ALA A 1 82 ? -21.343 12.012 14.115 1.00 90.88 82 ALA A N 1
ATOM 657 C CA . ALA A 1 82 ? -21.882 11.252 15.240 1.00 90.88 82 ALA A CA 1
ATOM 658 C C . ALA A 1 82 ? -21.430 11.807 16.602 1.00 90.88 82 ALA A C 1
ATOM 660 O O . ALA A 1 82 ? -22.262 11.955 17.500 1.00 90.88 82 ALA A O 1
ATOM 661 N N . TYR A 1 83 ? -20.143 12.133 16.752 1.00 89.62 83 TYR A N 1
ATOM 662 C CA . TYR A 1 83 ? -19.580 12.685 17.988 1.00 89.62 83 TYR A CA 1
ATOM 663 C C . TYR A 1 83 ? -19.867 14.180 18.162 1.00 89.62 83 TYR A C 1
ATOM 665 O O . TYR A 1 83 ? -20.113 14.615 19.286 1.00 89.62 83 TYR A O 1
ATOM 673 N N . GLY A 1 84 ? -19.952 14.948 17.072 1.00 87.19 84 GLY A N 1
ATOM 674 C CA . GLY A 1 84 ? -20.335 16.362 17.115 1.00 87.19 84 GLY A CA 1
ATOM 675 C C . GLY A 1 84 ? -21.732 16.575 17.708 1.00 87.19 84 GLY A C 1
ATOM 676 O O . GLY A 1 84 ? -21.930 17.467 18.527 1.00 87.19 84 GLY A O 1
ATOM 677 N N . LYS A 1 85 ? -22.686 15.675 17.419 1.00 83.06 85 LYS A N 1
ATOM 678 C CA . LYS A 1 85 ? -24.027 15.678 18.047 1.00 83.06 85 LYS A CA 1
ATOM 679 C C . LYS A 1 85 ? -24.017 15.414 19.557 1.00 83.06 85 LYS A C 1
ATOM 681 O O . LYS A 1 85 ? -25.036 15.610 20.208 1.00 83.06 85 LYS A O 1
ATOM 686 N N . ARG A 1 86 ? -22.902 14.931 20.109 1.00 86.19 86 ARG A N 1
ATOM 687 C CA . ARG A 1 86 ? -22.735 14.612 21.535 1.00 86.19 86 ARG A CA 1
ATOM 688 C C . ARG A 1 86 ? -21.919 15.674 22.280 1.00 86.19 86 ARG A C 1
ATOM 690 O O . ARG A 1 86 ? -21.577 15.453 23.434 1.00 86.19 86 ARG A O 1
ATOM 697 N N . GLY A 1 87 ? -21.597 16.798 21.631 1.00 79.69 87 GLY A N 1
ATOM 698 C CA . GLY A 1 87 ? -20.813 17.881 22.232 1.00 79.69 87 GLY A CA 1
ATOM 699 C C . GLY A 1 87 ? -19.333 17.545 22.430 1.00 79.69 87 GLY A C 1
ATOM 700 O O . GLY A 1 87 ? -18.662 18.215 23.208 1.00 79.69 87 GLY A O 1
ATOM 701 N N . TYR A 1 88 ? -18.818 16.512 21.753 1.00 69.88 88 TYR A N 1
ATOM 702 C CA . TYR A 1 88 ? -17.395 16.192 21.800 1.00 69.88 88 TYR A CA 1
ATOM 703 C C . TYR A 1 88 ? -16.633 17.253 20.998 1.00 69.88 88 TYR A C 1
ATOM 705 O O . TYR A 1 88 ? -16.727 17.296 19.770 1.00 69.88 88 TYR A O 1
ATOM 713 N N . VAL A 1 89 ? -15.936 18.144 21.699 1.00 69.56 89 VAL A N 1
ATOM 714 C CA . VAL A 1 89 ? -14.998 19.090 21.086 1.00 69.56 89 VAL A CA 1
ATOM 715 C C . VAL A 1 89 ? -13.755 18.316 20.623 1.00 69.56 89 VAL A C 1
ATOM 717 O O . VAL A 1 89 ? -13.272 17.479 21.389 1.00 69.56 89 VAL A O 1
ATOM 720 N N . PRO A 1 90 ? -13.306 18.509 19.369 1.00 61.25 90 PRO A N 1
ATOM 721 C CA . PRO A 1 90 ? -12.171 17.786 18.796 1.00 61.25 90 PRO A CA 1
ATOM 722 C C . PRO A 1 90 ? -10.846 18.075 19.506 1.00 61.25 90 PRO A C 1
ATOM 724 O O . PRO A 1 90 ? -10.685 19.198 20.035 1.00 61.25 90 PRO A O 1
#

pLDDT: mean 91.6, std 6.92, range [61.25, 97.62]